Protein 3F0W (pdb70)

Radius of gyration: 14.53 Å; Cα contacts (8 Å, |Δi|>4): 315; chains: 1; bounding box: 40×40×40 Å

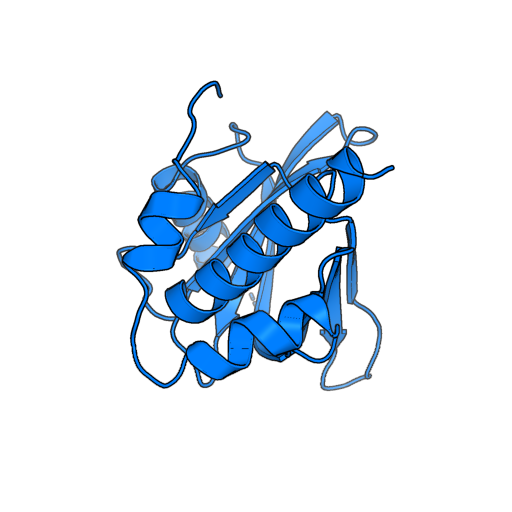GO terms:
  GO:0019221 cytokine-mediated signaling pathway (P, IDA)
  GO:0019538 protein metabolic process (P, IDA)
  GO:0005515 protein binding (F, IPI)
  GO:0007399 nervous system development (P, TAS)

Sequence (153 aa):
DLGTENLYFQSMASRPHQWQADEDAVRKGTCSFPVRYLGHVEVEESRGMHVCEDAVKKLKAMGSVKSVLWVSADGLRVVDDKTKDLLVDQTIEKVSFCAPDRNLDKAFSYICRDGTTRRWICHCFLALKDSGERLSHAVGCAFAACLERKQRR

Solvent-accessible surface area: 9087 Å² total; per-residue (Å²): 78,110,41,138,88,93,52,148,140,69,56,108,65,32,198,59,153,95,32,132,62,9,84,92,21,0,96,166,43,86,7,47,5,56,0,106,25,27,15,118,20,106,13,153,71,10,72,10,80,121,19,1,24,75,1,1,92,114,14,102,92,133,90,93,62,102,0,35,0,102,1,30,6,105,10,0,128,0,34,14,55,194,74,151,79,102,78,22,94,29,50,10,109,120,15,50,38,16,6,35,11,217,85,41,107,96,0,0,2,0,0,5,91,54,53,133,77,199,9,72,23,0,22,0,0,34,2,44,84,23,38,0,80,57,0,16,30,0,0,12,13,0,41,27,0,19,114,84,83,123,147,193,117

Secondary structure (DSSP, 8-state):
------HHHHHHH---TTTHHHHHHHHTT-EEEEEEEEEEEEES-S--HHHHHHHHHHHHTT--EEEEEEE-SSEEEEEETTT--EEEEEEGGGEEEEEE-SS-TTEEEEEEEETTTTEEEEEEEEESSS-HHHHHHHHHHHHHHHHHHHHH-

Foldseek 3Di:
DDDDDDLVVVLVVPDDVVLVVLLVCQAVQNDKFWWKWLFKDFFPDLDDQVSQVVRVVVSVVPDTFTWMWTHHLFFIWTAGPPPRHTDDTGGLVQWRYWDFHPVQFQKIKTWGADVVVGTIMMIMIGTDPDTRVSVRNSSSSSVVSNVVVVVVD

InterPro domains:
  IPR006020 PTB/PI domain [PF00640] (80-201)
  IPR006020 PTB/PI domain [PS01179] (78-203)
  IPR006020 PTB/PI domain [SM00462] (75-205)
  IPR010449 NUMB domain [PF06311] (288-371)
  IPR011993 PH-like domain superfamily [G3DSA:2.30.29.30] (43-204)
  IPR016698 Numb/numb-like [PIRSF017607] (3-609)
  IPR016698 Numb/numb-like [PTHR47368] (39-609)

Organism: Homo sapiens (NCBI:txid9606)

Structure (mmCIF, N/CA/C/O backbone):
data_3F0W
#
_entry.id   3F0W
#
_cell.length_a   55.150
_cell.length_b   55.150
_cell.length_c   99.350
_cell.angle_alpha   90.00
_cell.angle_beta   90.00
_cell.angle_gamma   120.00
#
_symmetry.space_group_name_H-M   'P 32 2 1'
#
loop_
_entity.id
_entity.type
_entity.pdbx_description
1 polymer 'Numb-like protein'
2 non-polymer 'SULFATE ION'
3 non-polymer 'CHLORIDE ION'
#
loop_
_atom_site.group_PDB
_atom_site.id
_atom_site.type_symbol
_atom_site.label_atom_id
_atom_site.label_alt_id
_atom_site.label_comp_id
_atom_site.label_asym_id
_atom_site.label_entity_id
_atom_site.label_seq_id
_atom_site.pdbx_PDB_ins_code
_atom_site.Cartn_x
_atom_site.Cartn_y
_atom_site.Cartn_z
_atom_site.occupancy
_atom_site.B_iso_or_equiv
_atom_site.auth_seq_id
_atom_site.auth_comp_id
_atom_site.auth_asym_id
_atom_site.auth_atom_id
_atom_site.pdbx_PDB_model_num
ATOM 1 N N . ASP A 1 12 ? -19.361 8.839 -35.295 1.00 9.36 48 ASP A N 1
ATOM 2 C CA . ASP A 1 12 ? -19.062 8.131 -36.574 1.00 9.31 48 ASP A CA 1
ATOM 3 C C . ASP A 1 12 ? -20.325 7.568 -37.216 1.00 9.20 48 ASP A C 1
ATOM 4 O O . ASP A 1 12 ? -21.403 7.584 -36.618 1.00 9.28 48 ASP A O 1
ATOM 6 N N . LEU A 1 13 ? -20.180 7.093 -38.449 1.00 9.05 49 LEU A N 1
ATOM 7 C CA . LEU A 1 13 ? -21.216 6.311 -39.112 1.00 8.83 49 LEU A CA 1
ATOM 8 C C . LEU A 1 13 ? -20.899 4.848 -38.837 1.00 8.58 49 LEU A C 1
ATOM 9 O O . LEU A 1 13 ? -19.753 4.421 -38.962 1.00 8.89 49 LEU A O 1
ATOM 11 N N . GLY A 1 14 ? -21.912 4.087 -38.451 1.00 8.26 50 GLY A N 1
ATOM 12 C CA . GLY A 1 14 ? -21.722 2.715 -37.981 1.00 7.86 50 GLY A CA 1
ATOM 13 C C . GLY A 1 14 ? -22.953 2.317 -37.194 1.00 7.60 50 GLY A C 1
ATOM 14 O O . GLY A 1 14 ? -23.386 3.050 -36.302 1.00 7.36 50 GLY A O 1
ATOM 15 N N . THR A 1 15 ? -23.525 1.168 -37.536 1.00 7.42 51 THR A N 1
ATOM 16 C CA . THR A 1 15 ? -24.842 0.789 -37.044 1.00 7.38 51 THR A CA 1
ATOM 17 C C . THR A 1 15 ? -24.916 -0.692 -36.718 1.00 7.55 51 THR A C 1
ATOM 18 O O . THR A 1 15 ? -24.722 -1.540 -37.586 1.00 7.68 51 THR A O 1
ATOM 22 N N . GLU A 1 16 ? -25.208 -0.985 -35.456 1.00 7.77 52 GLU A N 1
ATOM 23 C CA . GLU A 1 16 ? -25.472 -2.338 -35.005 1.00 8.02 52 GLU A CA 1
ATOM 24 C C . GLU A 1 16 ? -26.953 -2.616 -35.169 1.00 7.89 52 GLU A C 1
ATOM 25 O O . GLU A 1 16 ? -27.785 -1.770 -34.849 1.00 7.84 52 GLU A O 1
ATOM 31 N N . ASN A 1 17 ? -27.276 -3.803 -35.671 1.00 7.96 53 ASN A N 1
ATOM 32 C CA . ASN A 1 17 ? -28.657 -4.266 -35.720 1.00 8.13 53 ASN A CA 1
ATOM 33 C C . ASN A 1 17 ? -29.131 -4.618 -34.303 1.00 8.33 53 ASN A C 1
ATOM 34 O O . ASN A 1 17 ? -28.742 -5.652 -33.761 1.00 8.01 53 ASN A O 1
ATOM 39 N N . LEU A 1 18 ? -29.967 -3.753 -33.718 1.00 8.57 54 LEU A N 1
ATOM 40 C CA . LEU A 1 18 ? -30.449 -3.942 -32.339 1.00 8.90 54 LEU A CA 1
ATOM 41 C C . LEU A 1 18 ? -31.261 -5.221 -32.165 1.00 8.95 54 LEU A C 1
ATOM 42 O O . LEU A 1 18 ? -31.198 -5.860 -31.116 1.00 8.95 54 LEU A O 1
ATOM 47 N N . TYR A 1 19 ? -32.045 -5.576 -33.176 1.00 9.05 55 TYR A N 1
ATOM 48 C CA . TYR A 1 19 ? -32.809 -6.817 -33.124 1.00 9.21 55 TYR A CA 1
ATOM 49 C C . TYR A 1 19 ? -31.883 -8.035 -33.011 1.00 9.13 55 TYR A C 1
ATOM 50 O O . TYR A 1 19 ? -32.123 -8.923 -32.189 1.00 9.34 55 TYR A O 1
ATOM 59 N N . PHE A 1 20 ? -30.830 -8.071 -33.822 1.00 8.94 56 PHE A N 1
ATOM 60 C CA . PHE A 1 20 ? -29.900 -9.204 -33.814 1.00 8.84 56 PHE A CA 1
ATOM 61 C C . PHE A 1 20 ? -29.275 -9.422 -32.433 1.00 8.82 56 PHE A C 1
ATOM 62 O O . PHE A 1 20 ? -29.231 -10.553 -31.938 1.00 8.75 56 PHE A O 1
ATOM 70 N N . GLN A 1 21 ? -28.777 -8.351 -31.823 1.00 8.86 57 GLN A N 1
ATOM 71 C CA . GLN A 1 21 ? -28.100 -8.475 -30.526 1.00 9.04 57 GLN A CA 1
ATOM 72 C C . GLN A 1 21 ? -29.070 -8.707 -29.364 1.00 9.03 57 GLN A C 1
ATOM 73 O O . GLN A 1 21 ? -28.675 -9.224 -28.318 1.00 9.21 57 GLN A O 1
ATOM 79 N N . SER A 1 22 ? -30.331 -8.340 -29.548 1.00 8.99 58 SER A N 1
ATOM 80 C CA . SER A 1 22 ? -31.352 -8.680 -28.579 1.00 9.12 58 SER A CA 1
ATOM 81 C C . SER A 1 22 ? -31.540 -10.193 -28.509 1.00 9.16 58 SER A C 1
ATOM 82 O O . SER A 1 22 ? -31.645 -10.765 -27.411 1.00 9.30 58 SER A O 1
ATOM 85 N N . MET A 1 23 ? -31.562 -10.839 -29.673 1.00 9.00 59 MET A N 1
ATOM 86 C CA . MET A 1 23 ? -31.728 -12.292 -29.742 1.00 8.90 59 MET A CA 1
ATOM 87 C C . MET A 1 23 ? -30.498 -13.063 -29.251 1.00 8.65 59 MET A C 1
ATOM 88 O O . MET A 1 23 ? -30.622 -14.207 -28.829 1.00 8.74 59 MET A O 1
ATOM 93 N N . ALA A 1 24 ? -29.322 -12.441 -29.301 1.00 8.48 60 ALA A N 1
ATOM 94 C CA . ALA A 1 24 ? -28.085 -13.086 -28.845 1.00 8.38 60 ALA A CA 1
ATOM 95 C C . ALA A 1 24 ? -27.951 -13.104 -27.310 1.00 8.38 60 ALA A C 1
ATOM 96 O O . ALA A 1 24 ? -27.526 -14.107 -26.726 1.00 8.21 60 ALA A O 1
ATOM 98 N N . SER A 1 25 ? -28.336 -11.993 -26.675 1.00 8.33 61 SER A N 1
ATOM 99 C CA . SER A 1 25 ? -28.159 -11.774 -25.236 1.00 8.16 61 SER A CA 1
ATOM 100 C C . SER A 1 25 ? -29.241 -12.468 -24.412 1.00 8.02 61 SER A C 1
ATOM 101 O O . SER A 1 25 ? -30.102 -11.813 -23.834 1.00 7.90 61 SER A O 1
ATOM 104 N N . ARG A 1 26 ? -29.187 -13.790 -24.325 1.00 8.20 62 ARG A N 1
ATOM 105 C CA . ARG A 1 26 ? -30.293 -14.544 -23.728 1.00 8.31 62 ARG A CA 1
ATOM 106 C C . ARG A 1 26 ? -29.960 -15.382 -22.486 1.00 8.22 62 ARG A C 1
ATOM 107 O O . ARG A 1 26 ? -30.496 -16.476 -22.327 1.00 8.32 62 ARG A O 1
ATOM 115 N N . PRO A 1 27 ? -29.096 -14.872 -21.588 1.00 8.18 63 PRO A N 1
ATOM 116 C CA . PRO A 1 27 ? -29.051 -15.528 -20.279 1.00 8.25 63 PRO A CA 1
ATOM 117 C C . PRO A 1 27 ? -30.375 -15.352 -19.531 1.00 8.39 63 PRO A C 1
ATOM 118 O O . PRO A 1 27 ? -30.896 -14.239 -19.481 1.00 8.19 63 PRO A O 1
ATOM 122 N N . HIS A 1 28 ? -30.910 -16.426 -18.946 1.00 8.77 64 HIS A N 1
ATOM 123 C CA . HIS A 1 28 ? -32.210 -16.345 -18.258 1.00 9.10 64 HIS A CA 1
ATOM 124 C C . HIS A 1 28 ? -32.145 -15.630 -16.896 1.00 9.25 64 HIS A C 1
ATOM 125 O O . HIS A 1 28 ? -32.729 -16.082 -15.910 1.00 9.51 64 HIS A O 1
ATOM 132 N N . GLN A 1 29 ? -31.406 -14.521 -16.867 1.00 9.27 65 GLN A N 1
ATOM 133 C CA . GLN A 1 29 ? -31.441 -13.536 -15.791 1.00 9.36 65 GLN A CA 1
ATOM 134 C C . GLN A 1 29 ? -31.878 -12.173 -16.342 1.00 9.35 65 GLN A C 1
ATOM 135 O O . GLN A 1 29 ? -32.467 -11.366 -15.621 1.00 9.57 65 GLN A O 1
ATOM 141 N N . TRP A 1 30 ? -31.576 -11.930 -17.617 1.00 9.21 66 TRP A N 1
ATOM 142 C CA . TRP A 1 30 ? -31.813 -10.650 -18.273 1.00 9.19 66 TRP A CA 1
ATOM 143 C C . TRP A 1 30 ? -33.221 -10.567 -18.869 1.00 9.24 66 TRP A C 1
ATOM 144 O O . TRP A 1 30 ? -33.610 -9.536 -19.423 1.00 9.38 66 TRP A O 1
ATOM 155 N N . GLN A 1 31 ? -33.968 -11.663 -18.791 1.00 9.26 67 GLN A N 1
ATOM 156 C CA . GLN A 1 31 ? -35.366 -11.685 -19.229 1.00 9.24 67 GLN A CA 1
ATOM 157 C C . GLN A 1 31 ? -36.200 -10.634 -18.491 1.00 9.24 67 GLN A C 1
ATOM 158 O O . GLN A 1 31 ? -37.058 -9.982 -19.092 1.00 9.24 67 GLN A O 1
ATOM 164 N N . ALA A 1 32 ? -35.928 -10.469 -17.195 1.00 9.15 68 ALA A N 1
ATOM 165 C CA . ALA A 1 32 ? -36.629 -9.496 -16.357 1.00 9.04 68 ALA A CA 1
ATOM 166 C C . ALA A 1 32 ? -36.228 -8.047 -16.668 1.00 8.98 68 ALA A C 1
ATOM 167 O O . ALA A 1 32 ? -37.025 -7.128 -16.484 1.00 9.05 68 ALA A O 1
ATOM 169 N N . ASP A 1 33 ? -34.999 -7.846 -17.133 1.00 8.85 69 ASP A N 1
ATOM 170 C CA . ASP A 1 33 ? -34.478 -6.500 -17.363 1.00 8.86 69 ASP A CA 1
ATOM 171 C C . ASP A 1 33 ? -35.252 -5.736 -18.448 1.00 8.97 69 ASP A C 1
ATOM 172 O O . ASP A 1 33 ? -35.523 -4.544 -18.300 1.00 8.86 69 ASP A O 1
ATOM 177 N N . GLU A 1 34 ? -35.613 -6.423 -19.527 1.00 9.19 70 GLU A N 1
ATOM 178 C CA . GLU A 1 34 ? -36.278 -5.780 -20.666 1.00 9.35 70 GLU A CA 1
ATOM 179 C C . GLU A 1 34 ? -37.641 -5.187 -20.297 1.00 9.07 70 GLU A C 1
ATOM 180 O O . GLU A 1 34 ? -37.989 -4.089 -20.731 1.00 9.00 70 GLU A O 1
ATOM 186 N N . ASP A 1 35 ? -38.412 -5.923 -19.508 1.00 8.82 71 ASP A N 1
ATOM 187 C CA . ASP A 1 35 ? -39.730 -5.457 -19.101 1.00 8.78 71 ASP A CA 1
ATOM 188 C C . ASP A 1 35 ? -39.611 -4.341 -18.062 1.00 8.60 71 ASP A C 1
ATOM 189 O O . ASP A 1 35 ? -40.480 -3.472 -17.974 1.00 8.45 71 ASP A O 1
ATOM 194 N N . ALA A 1 36 ? -38.521 -4.360 -17.297 1.00 8.35 72 ALA A N 1
ATOM 195 C CA . ALA A 1 36 ? -38.264 -3.337 -16.293 1.00 8.08 72 ALA A CA 1
ATOM 196 C C . ALA A 1 36 ? -37.881 -2.005 -16.944 1.00 8.00 72 ALA A C 1
ATOM 197 O O . ALA A 1 36 ? -38.367 -0.953 -16.533 1.00 7.98 72 ALA A O 1
ATOM 199 N N . VAL A 1 37 ? -37.020 -2.048 -17.961 1.00 7.93 73 VAL A N 1
ATOM 200 C CA . VAL A 1 37 ? -36.615 -0.825 -18.675 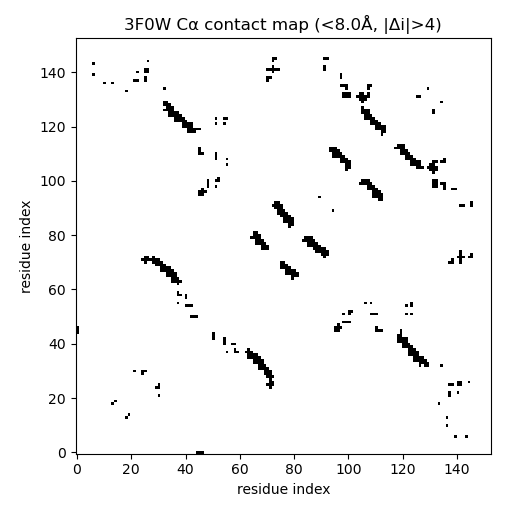1.00 7.88 73 VAL A CA 1
ATOM 201 C C . VAL A 1 37 ? -37.830 -0.122 -19.309 1.00 7.95 73 VAL A C 1
ATOM 202 O O . VAL A 1 37 ? -37.976 1.105 -19.217 1.00 7.90 73 VAL A O 1
ATOM 206 N N . ARG A 1 38 ? -38.700 -0.911 -19.937 1.00 7.95 74 ARG A N 1
ATOM 207 C CA . ARG A 1 38 ? -39.944 -0.399 -20.518 1.00 7.96 74 ARG A CA 1
ATOM 208 C C . ARG A 1 38 ? -40.901 0.137 -19.457 1.00 7.72 74 ARG A C 1
ATOM 209 O O . ARG A 1 38 ? -41.611 1.108 -19.703 1.00 7.67 74 ARG A O 1
ATOM 217 N N . LYS A 1 39 ? -40.915 -0.503 -18.289 1.00 7.56 75 LYS A N 1
ATOM 218 C CA . LYS A 1 39 ? -41.781 -0.097 -17.173 1.00 7.43 75 LYS A CA 1
ATOM 219 C C . LYS A 1 39 ? -41.085 0.866 -16.203 1.00 7.28 75 LYS A C 1
ATOM 220 O O . LYS A 1 39 ? -41.620 1.159 -15.137 1.00 7.32 75 LYS A O 1
ATOM 226 N N . GLY A 1 40 ? -39.890 1.336 -16.561 1.00 7.18 76 GLY A N 1
ATOM 227 C CA . GLY A 1 40 ? -39.163 2.339 -15.773 1.00 7.09 76 GLY A CA 1
ATOM 228 C C . GLY A 1 40 ? -38.806 1.942 -14.349 1.00 7.03 76 GLY A C 1
ATOM 229 O O . GLY A 1 40 ? -38.689 2.800 -13.472 1.00 7.24 76 GLY A O 1
ATOM 230 N N . THR A 1 41 ? -38.629 0.646 -14.112 1.00 6.76 77 THR A N 1
ATOM 231 C CA . THR A 1 41 ? -38.329 0.140 -12.779 1.00 6.47 77 THR A CA 1
ATOM 232 C C . THR A 1 41 ? -36.914 -0.426 -12.669 1.00 6.30 77 THR A C 1
ATOM 233 O O . THR A 1 41 ? -36.484 -0.810 -11.583 1.00 6.43 77 THR A O 1
ATOM 237 N N . CYS A 1 42 ? -36.186 -0.457 -13.782 1.00 6.03 78 CYS A N 1
ATOM 238 C CA . CYS A 1 42 ? -34.899 -1.151 -13.848 1.00 5.89 78 CYS A CA 1
ATOM 239 C C . CYS A 1 42 ? -33.746 -0.350 -13.249 1.00 5.57 78 CYS A C 1
ATOM 240 O O . CYS A 1 42 ? -33.470 0.769 -13.684 1.00 5.50 78 CYS A O 1
ATOM 243 N N . SER A 1 43 ? -33.058 -0.945 -12.274 1.00 5.33 79 SER A N 1
ATOM 244 C CA . SER A 1 43 ? -31.940 -0.290 -11.590 1.00 5.11 79 SER A CA 1
ATOM 245 C C . SER A 1 43 ? -30.739 -1.219 -11.437 1.00 5.11 79 SER A C 1
ATOM 246 O O . SER A 1 43 ? -30.881 -2.440 -11.411 1.00 4.86 79 SER A O 1
ATOM 249 N N . PHE A 1 44 ? -29.556 -0.620 -11.336 1.00 5.30 80 PHE A N 1
AT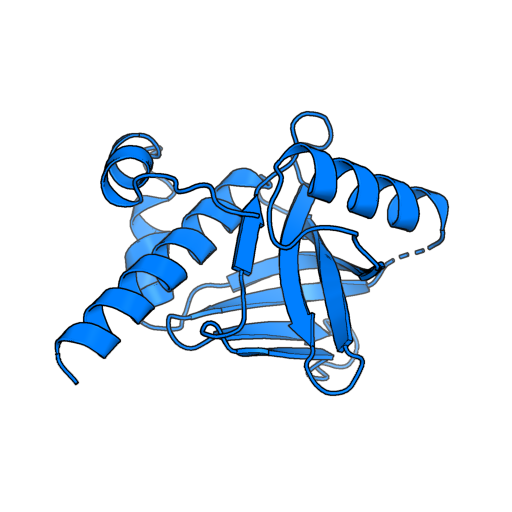OM 250 C CA . PHE A 1 44 ? -28.323 -1.357 -11.110 1.00 5.52 80 PHE A CA 1
ATOM 251 C C . PHE A 1 44 ? -27.430 -0.621 -10.111 1.00 5.97 80 PHE A C 1
ATOM 252 O O . PHE A 1 44 ? -27.218 0.586 -10.252 1.00 6.13 80 PHE A O 1
ATOM 260 N N . PRO A 1 45 ? -26.910 -1.338 -9.094 1.00 6.45 81 PRO A N 1
ATOM 261 C CA . PRO A 1 45 ? -25.915 -0.751 -8.193 1.00 6.91 81 PRO A CA 1
ATOM 262 C C . PRO A 1 45 ? -24.593 -0.509 -8.904 1.00 7.60 81 PRO A C 1
ATOM 263 O O . PRO A 1 45 ? -24.043 -1.434 -9.497 1.00 7.69 81 PRO A O 1
ATOM 267 N N . VAL A 1 46 ? -24.083 0.716 -8.840 1.00 8.57 82 VAL A N 1
ATOM 268 C CA . VAL A 1 46 ? -22.890 1.082 -9.603 1.00 9.59 82 VAL A CA 1
ATOM 269 C C . VAL A 1 46 ? -21.921 1.965 -8.827 1.00 10.62 82 VAL A C 1
ATOM 270 O O . VAL A 1 46 ? -22.221 2.446 -7.731 1.00 10.59 82 VAL A O 1
ATOM 274 N N . ARG A 1 47 ? -20.748 2.153 -9.421 1.00 11.90 83 ARG A N 1
ATOM 275 C CA . ARG A 1 47 ? -19.826 3.206 -9.031 1.00 13.07 83 ARG A CA 1
ATOM 276 C C . ARG A 1 47 ? -19.590 4.126 -10.237 1.00 13.93 83 ARG A C 1
ATOM 277 O O . ARG A 1 47 ? -19.057 3.702 -11.266 1.00 14.05 83 ARG A O 1
ATOM 285 N N . TYR A 1 48 ? -20.019 5.379 -10.111 1.00 15.00 84 TYR A N 1
ATOM 286 C CA . TYR A 1 48 ? -19.910 6.343 -11.197 1.00 16.02 84 TYR A CA 1
ATOM 287 C C . TYR A 1 48 ? -18.503 6.930 -11.232 1.00 16.76 84 TYR A C 1
ATOM 288 O O . TYR A 1 48 ? -18.092 7.628 -10.311 1.00 16.93 84 TYR A O 1
ATOM 297 N N . LEU A 1 49 ? -17.772 6.634 -12.301 1.00 17.84 85 LEU A N 1
ATOM 298 C CA . LEU A 1 49 ? -16.381 7.076 -12.456 1.00 18.66 85 LEU A CA 1
ATOM 299 C C . LEU A 1 49 ? -16.262 8.546 -12.873 1.00 19.17 85 LEU A C 1
ATOM 300 O O . LEU A 1 49 ? -15.325 9.227 -12.467 1.00 19.40 85 LEU A O 1
ATOM 305 N N . GLY A 1 50 ? -17.195 9.020 -13.695 1.00 19.87 86 GLY A N 1
ATOM 306 C CA . GLY A 1 50 ? -17.185 10.402 -14.182 1.00 20.34 86 GLY A CA 1
ATOM 307 C C . GLY A 1 50 ? -17.317 10.505 -15.696 1.00 20.83 86 GLY A C 1
ATOM 308 O O . GLY A 1 50 ? -17.400 9.494 -16.399 1.00 20.71 86 GLY A O 1
ATOM 309 N N . HIS A 1 51 ? -17.335 11.744 -16.186 1.00 21.42 87 HIS A N 1
ATOM 310 C CA . HIS A 1 51 ? -17.424 12.031 -17.619 1.00 21.78 87 HIS A CA 1
ATOM 311 C C . HIS A 1 51 ? -16.056 12.370 -18.201 1.00 22.15 87 HIS A C 1
ATOM 312 O O . HIS A 1 51 ? -15.162 12.820 -17.489 1.00 22.16 87 HIS A O 1
ATOM 319 N N . VAL A 1 52 ? -15.897 12.143 -19.500 1.00 22.71 88 VAL A N 1
ATOM 320 C CA . VAL A 1 52 ? -14.631 12.417 -20.176 1.00 22.98 88 VAL A CA 1
ATOM 321 C C . VAL A 1 52 ? -14.864 12.828 -21.621 1.00 23.21 88 VAL A C 1
ATOM 322 O O . VAL A 1 52 ? -15.763 12.318 -22.280 1.00 23.07 88 VAL A O 1
ATOM 326 N N . GLU A 1 53 ? -14.040 13.758 -22.094 1.00 23.61 89 GLU A N 1
ATOM 327 C CA . GLU A 1 53 ? -13.991 14.131 -23.503 1.00 23.86 89 GLU A CA 1
ATOM 328 C C . GLU A 1 53 ? -13.581 12.915 -24.324 1.00 23.83 89 GLU A C 1
ATOM 329 O O . GLU A 1 53 ? -12.635 12.210 -23.969 1.00 23.85 89 GLU A O 1
ATOM 335 N N . VAL A 1 54 ? -14.302 12.668 -25.411 1.00 23.89 90 VAL A N 1
ATOM 336 C CA . VAL A 1 54 ? -13.954 11.603 -26.352 1.00 23.87 90 VAL A CA 1
ATOM 337 C C . VAL A 1 54 ? -14.111 12.121 -27.780 1.00 24.09 90 VAL A C 1
ATOM 338 O O . VAL A 1 54 ? -14.998 12.929 -28.057 1.00 24.03 90 VAL A O 1
ATOM 342 N N . GLU A 1 55 ? -13.244 11.662 -28.681 1.00 24.33 91 GLU A N 1
ATOM 343 C CA . GLU A 1 55 ? -13.225 12.171 -30.061 1.00 24.55 91 GLU A CA 1
ATOM 344 C C . GLU A 1 55 ? -14.295 11.562 -30.977 1.00 24.59 91 GLU A C 1
ATOM 345 O O . GLU A 1 55 ? -14.340 11.894 -32.160 1.00 24.72 91 GLU A O 1
ATOM 351 N N . GLU A 1 56 ? -15.151 10.684 -30.449 1.00 24.68 92 GLU A N 1
ATOM 352 C CA . GLU A 1 56 ? -16.173 10.022 -31.267 1.00 24.76 92 GLU A CA 1
ATOM 353 C C . GLU A 1 56 ? -17.506 9.793 -30.538 1.00 24.71 92 GLU A C 1
ATOM 354 O O . GLU A 1 56 ? -17.562 9.660 -29.317 1.00 24.42 92 GLU A O 1
ATOM 360 N N . SER A 1 57 ? -18.574 9.732 -31.328 1.00 24.81 93 SER A N 1
ATOM 361 C CA . SER A 1 57 ? -19.918 9.438 -30.835 1.00 24.77 93 SER A CA 1
ATOM 362 C C . SER A 1 57 ? -20.111 7.959 -30.521 1.00 24.80 93 SER A C 1
ATOM 363 O O . SER A 1 57 ? -21.027 7.598 -29.792 1.00 24.71 93 SER A O 1
ATOM 366 N N . ARG A 1 58 ? -19.264 7.110 -31.095 1.00 25.01 94 ARG A N 1
ATOM 367 C CA . ARG A 1 58 ? -19.350 5.661 -30.907 1.00 25.16 94 ARG A CA 1
ATOM 368 C C . ARG A 1 58 ? -17.957 5.03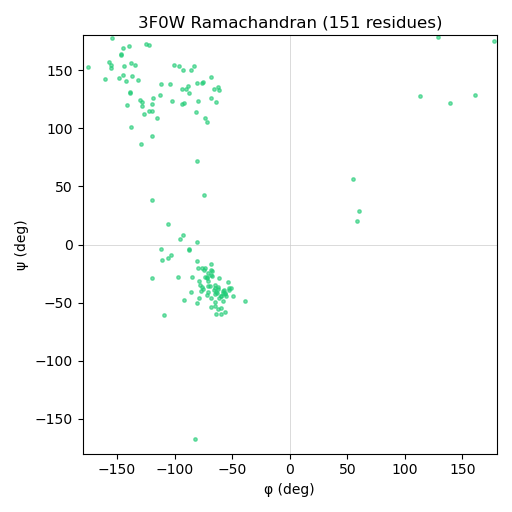4 -30.882 1.00 25.69 94 ARG A C 1
ATOM 369 O O . ARG A 1 58 ? -16.964 5.691 -31.204 1.00 25.79 94 ARG A O 1
ATOM 377 N N . GLY A 1 59 ? -17.887 3.763 -30.498 1.00 26.30 95 GLY A N 1
ATOM 378 C CA . GLY A 1 59 ? -16.619 3.037 -30.458 1.00 26.81 95 GLY A CA 1
ATOM 379 C C . GLY A 1 59 ? -16.491 2.157 -29.231 1.00 27.24 95 GLY A C 1
ATOM 380 O O . GLY A 1 59 ? -16.570 2.642 -28.107 1.00 27.24 95 GLY A O 1
ATOM 381 N N . MET A 1 60 ? -16.298 0.860 -29.453 1.00 27.88 96 MET A N 1
ATOM 382 C CA . MET A 1 60 ? -16.126 -0.105 -28.368 1.00 28.37 96 MET A CA 1
ATOM 383 C C . MET A 1 60 ? -14.788 0.121 -27.663 1.00 28.73 96 MET A C 1
ATOM 384 O O . MET A 1 60 ? -14.689 -0.046 -26.444 1.00 28.88 96 MET A O 1
ATOM 389 N N . HIS A 1 61 ? -13.767 0.505 -28.430 1.00 29.10 97 HIS A N 1
ATOM 390 C CA . HIS A 1 61 ? -12.456 0.847 -27.863 1.00 29.35 97 HIS A CA 1
ATOM 391 C C . HIS A 1 61 ? -12.372 2.302 -27.385 1.00 29.16 97 HIS A C 1
ATOM 392 O O . HIS A 1 61 ? -11.606 2.608 -26.478 1.00 29.30 97 HIS A O 1
ATOM 399 N N . VAL A 1 62 ? -13.146 3.191 -28.005 1.00 29.08 98 VAL A N 1
ATOM 400 C CA . VAL A 1 62 ? -13.230 4.594 -27.582 1.00 28.91 98 VAL A CA 1
ATOM 401 C C . VAL A 1 62 ? -13.680 4.691 -26.133 1.00 28.83 98 VAL A C 1
ATOM 402 O O . VAL A 1 62 ? -13.176 5.520 -25.371 1.00 28.88 98 VAL A O 1
ATOM 406 N N . CYS A 1 63 ? -14.634 3.842 -25.761 1.00 28.74 99 CYS A N 1
ATOM 407 C CA . CYS A 1 63 ? -15.097 3.759 -24.377 1.00 28.75 99 CYS A CA 1
ATOM 408 C C . CYS A 1 63 ? -13.978 3.289 -23.464 1.00 28.78 99 CYS A C 1
ATOM 409 O O . CYS A 1 63 ? -13.580 3.998 -22.539 1.00 28.63 99 CYS A O 1
ATOM 412 N N . GLU A 1 64 ? -13.473 2.092 -23.755 1.00 28.89 100 GLU A N 1
ATOM 413 C CA . GLU A 1 64 ? -12.363 1.491 -23.018 1.00 29.00 100 GLU A CA 1
ATOM 414 C C . GLU A 1 64 ? -11.309 2.531 -22.649 1.00 29.20 100 GLU A C 1
ATOM 415 O O . GLU A 1 64 ? -10.883 2.611 -21.493 1.00 29.04 100 GLU A O 1
ATOM 421 N N . ASP A 1 65 ? -10.912 3.336 -23.633 1.00 29.40 101 ASP A N 1
ATOM 422 C CA . ASP A 1 65 ? -9.968 4.424 -23.400 1.00 29.63 101 ASP A CA 1
ATOM 423 C C . ASP A 1 65 ? -10.482 5.352 -22.315 1.00 29.73 101 ASP A C 1
ATOM 424 O O . ASP A 1 65 ? -9.824 5.528 -21.290 1.00 29.90 101 ASP A O 1
ATOM 429 N N . ALA A 1 66 ? -11.668 5.915 -22.532 1.00 29.79 102 ALA A N 1
ATOM 430 C CA . ALA A 1 66 ? -12.275 6.848 -21.577 1.00 29.89 102 ALA A CA 1
ATOM 431 C C . ALA A 1 66 ? -12.363 6.279 -20.149 1.00 29.98 102 ALA A C 1
ATOM 432 O O . ALA A 1 66 ? -12.275 7.029 -19.174 1.00 29.90 102 ALA A O 1
ATOM 434 N N . VAL A 1 67 ? -12.540 4.962 -20.034 1.00 30.04 103 VAL A N 1
ATOM 435 C CA . VAL A 1 67 ? -12.581 4.301 -18.730 1.00 30.02 103 VAL A CA 1
ATOM 436 C C . VAL A 1 67 ? -11.200 4.364 -18.083 1.00 30.00 103 VAL A C 1
ATOM 437 O O . VAL A 1 67 ? -11.074 4.707 -16.910 1.00 29.95 103 VAL A O 1
ATOM 441 N N . LYS A 1 68 ? -10.171 4.049 -18.867 1.00 30.03 104 LYS A N 1
ATOM 442 C CA . LYS A 1 68 ? -8.793 4.024 -18.374 1.00 30.12 104 LYS A CA 1
ATOM 443 C C . LYS A 1 68 ? -8.266 5.419 -18.021 1.00 30.01 104 LYS A C 1
ATOM 444 O O . LYS A 1 68 ? -7.374 5.543 -17.180 1.00 29.99 104 LYS A O 1
ATOM 450 N N . LYS A 1 69 ? -8.817 6.457 -18.655 1.00 29.92 105 LYS A N 1
ATOM 451 C CA . LYS A 1 69 ? -8.489 7.844 -18.299 1.00 29.81 105 LYS A CA 1
ATOM 452 C C . LYS A 1 69 ? -8.931 8.073 -16.857 1.00 29.73 105 LYS A C 1
ATOM 453 O O . LYS A 1 69 ? -8.133 8.468 -15.999 1.00 29.83 105 LYS A O 1
ATOM 459 N N . LEU A 1 70 ? -10.210 7.800 -16.604 1.00 29.55 106 LEU A N 1
ATOM 460 C CA . LEU A 1 70 ? -10.815 8.010 -15.291 1.00 29.53 106 LEU A CA 1
ATOM 461 C C . LEU A 1 70 ? -10.233 7.097 -14.220 1.00 29.50 106 LEU A C 1
ATOM 462 O O . LEU A 1 70 ? -10.023 7.524 -13.083 1.00 29.30 106 LEU A O 1
ATOM 467 N N . LYS A 1 71 ? -9.971 5.846 -14.591 1.00 29.53 107 LYS A N 1
ATOM 468 C CA . LYS A 1 71 ? -9.417 4.864 -13.659 1.00 29.57 107 LYS A CA 1
ATOM 469 C C . LYS A 1 71 ? -7.982 5.243 -13.275 1.00 29.58 107 LYS A C 1
ATOM 470 O O . LYS A 1 71 ? -7.487 4.829 -12.225 1.00 29.57 107 LYS A O 1
ATOM 476 N N . ALA A 1 72 ? -7.329 6.036 -14.125 1.00 29.56 108 ALA A N 1
ATOM 477 C CA . ALA A 1 72 ? -5.999 6.569 -13.841 1.00 29.53 108 ALA A CA 1
ATOM 478 C C . ALA A 1 72 ? -6.045 7.980 -13.239 1.00 29.53 108 ALA A C 1
ATOM 479 O O . ALA A 1 72 ? -4.999 8.588 -13.015 1.00 29.36 108 ALA A O 1
ATOM 481 N N . MET A 1 73 ? -7.248 8.486 -12.965 1.00 29.61 109 MET A N 1
ATOM 482 C CA . MET A 1 73 ? -7.444 9.877 -12.543 1.00 29.71 109 MET A CA 1
ATOM 483 C C . MET A 1 73 ? -7.841 9.983 -11.065 1.00 29.53 109 MET A C 1
ATOM 484 O O . MET A 1 73 ? -7.134 10.605 -10.273 1.00 29.44 109 MET A O 1
ATOM 489 N N . GLY A 1 74 ? -8.973 9.377 -10.708 1.00 29.40 110 GLY A N 1
ATOM 490 C CA . GLY A 1 74 ? -9.518 9.449 -9.351 1.00 29.29 110 GLY A CA 1
ATOM 491 C C . GLY A 1 74 ? -10.829 10.215 -9.315 1.00 29.22 110 GLY A C 1
ATOM 492 O O . GLY A 1 74 ? -11.561 10.174 -8.324 1.00 29.03 110 GLY A O 1
ATOM 493 N N . SER A 1 77 ? -14.367 8.221 -7.332 1.00 23.26 113 SER A N 1
ATOM 494 C CA . SER A 1 77 ? -15.456 7.293 -7.629 1.00 23.19 113 SER A CA 1
ATOM 495 C C . SER A 1 77 ? -16.572 7.426 -6.600 1.00 23.02 113 SER A C 1
ATOM 496 O O . SER A 1 77 ? -16.300 7.617 -5.415 1.00 23.29 113 SER A O 1
ATOM 499 N N . VAL A 1 78 ? -17.819 7.305 -7.053 1.00 22.72 114 VAL A N 1
ATOM 500 C CA . VAL A 1 78 ? -18.987 7.548 -6.203 1.00 22.50 114 VAL A CA 1
ATOM 501 C C . VAL A 1 78 ? -19.988 6.385 -6.230 1.00 22.41 114 VAL A C 1
ATOM 502 O O . VAL A 1 78 ? -20.485 6.011 -7.293 1.00 22.16 114 VAL A O 1
ATOM 506 N N . LYS A 1 79 ? -20.282 5.831 -5.051 1.00 22.30 115 LYS A N 1
ATOM 507 C CA . LYS A 1 79 ? -21.325 4.808 -4.901 1.00 22.24 115 LYS A CA 1
ATOM 508 C C . LYS A 1 79 ? -22.697 5.379 -5.243 1.00 22.11 115 LYS A C 1
ATOM 509 O O . LYS A 1 79 ? -23.134 6.358 -4.635 1.00 21.96 115 LYS A O 1
ATOM 515 N N . SER A 1 80 ? -23.380 4.762 -6.205 1.00 21.95 116 SER A N 1
ATOM 516 C CA . SER A 1 80 ? -24.692 5.246 -6.638 1.00 21.87 116 SER A CA 1
ATOM 517 C C . SER A 1 80 ? -25.537 4.129 -7.243 1.00 21.52 116 SER A C 1
ATOM 518 O O . SER A 1 80 ? -25.087 2.991 -7.342 1.00 21.45 116 SER A O 1
ATOM 521 N N . VAL A 1 81 ? -26.771 4.458 -7.620 1.00 21.32 117 VAL A N 1
ATOM 522 C CA . VAL A 1 81 ? -27.627 3.537 -8.374 1.00 21.22 117 VAL A CA 1
ATOM 523 C C . VAL A 1 81 ? -27.992 4.121 -9.745 1.00 21.12 117 VAL A C 1
ATOM 524 O O . VAL A 1 81 ? -28.493 5.235 -9.830 1.00 20.80 117 VAL A O 1
ATOM 528 N N . LEU A 1 82 ? -27.714 3.351 -10.802 1.00 21.11 118 LEU A N 1
ATOM 529 C CA . LEU A 1 82 ? -28.020 3.739 -12.182 1.00 21.14 118 LEU A CA 1
ATOM 530 C C . LEU A 1 82 ? -29.392 3.208 -12.573 1.00 21.21 118 LEU A C 1
ATOM 531 O O . LEU A 1 82 ? -29.625 2.003 -12.533 1.00 21.21 118 LEU A O 1
ATOM 536 N N . TRP A 1 83 ? -30.291 4.106 -12.960 1.00 21.53 119 TRP A N 1
ATOM 537 C CA . TRP A 1 83 ? -31.650 3.730 -13.360 1.00 21.99 119 TRP A CA 1
ATOM 538 C C . TRP A 1 83 ? -31.797 3.793 -14.879 1.00 21.98 119 TRP A C 1
ATOM 539 O O . TRP A 1 83 ? -31.304 4.720 -15.513 1.00 22.19 119 TRP A O 1
ATOM 550 N N . VAL A 1 84 ? -32.477 2.810 -15.458 1.00 22.04 120 VAL A N 1
ATOM 551 C CA . VAL A 1 84 ? -32.606 2.729 -16.913 1.00 22.21 120 VAL A CA 1
ATOM 552 C C . VAL A 1 84 ? -34.064 2.631 -17.345 1.00 22.52 120 VAL A C 1
ATOM 553 O O . VAL A 1 84 ? -34.720 1.622 -17.081 1.00 22.75 120 VAL A O 1
ATOM 557 N N . SER A 1 85 ? -34.554 3.682 -18.005 1.00 22.61 121 SER A N 1
ATOM 558 C CA . SER A 1 85 ? -35.897 3.698 -18.564 1.00 22.69 121 SER A CA 1
ATOM 559 C C . SER A 1 85 ? -35.832 4.015 -20.050 1.00 22.87 121 SER A C 1
ATOM 560 O O . SER A 1 85 ? -34.771 4.377 -20.569 1.00 23.00 121 SER A O 1
ATOM 563 N N . ALA A 1 86 ? -36.985 3.913 -20.716 1.00 22.82 122 ALA A N 1
ATOM 564 C CA . ALA A 1 86 ? -37.102 4.220 -22.141 1.00 22.60 122 ALA A CA 1
ATOM 565 C C . ALA A 1 86 ? -36.931 5.712 -22.444 1.00 22.62 122 ALA A C 1
ATOM 566 O O . ALA A 1 86 ? -36.692 6.084 -23.592 1.00 22.75 122 ALA A O 1
ATOM 568 N N . ASP A 1 87 ? -37.051 6.563 -21.425 1.00 22.60 123 ASP A N 1
ATOM 569 C CA . ASP A 1 87 ? -36.923 8.016 -21.609 1.00 22.52 123 ASP A CA 1
ATOM 570 C C . ASP A 1 87 ? -35.528 8.565 -21.287 1.00 22.43 123 ASP A C 1
ATOM 571 O O . ASP A 1 87 ? -35.121 9.595 -21.837 1.00 22.29 123 ASP A O 1
ATOM 576 N N . GLY A 1 88 ? -34.803 7.891 -20.395 1.00 22.31 124 GLY A N 1
ATOM 577 C CA . GLY A 1 88 ? -33.487 8.359 -19.989 1.00 22.28 124 GLY A CA 1
ATOM 578 C C . GLY A 1 88 ? -32.802 7.523 -18.920 1.00 22.44 124 GLY A C 1
ATOM 579 O O . GLY A 1 88 ? -33.370 6.567 -18.372 1.00 22.45 124 GLY A O 1
ATOM 580 N N . LEU A 1 89 ? -31.561 7.906 -18.634 1.00 22.46 125 LEU A N 1
ATOM 581 C CA . LEU A 1 89 ? -30.739 7.256 -17.628 1.00 22.38 125 LEU A CA 1
ATOM 582 C C . LEU A 1 89 ? -30.530 8.232 -16.469 1.00 22.62 125 LEU A C 1
ATOM 583 O O . LEU A 1 89 ? -30.311 9.434 -16.683 1.00 22.65 125 LEU A O 1
ATOM 588 N N . ARG A 1 90 ? -30.618 7.719 -15.245 1.00 22.67 126 ARG A N 1
ATOM 589 C CA . ARG A 1 90 ? -30.442 8.542 -14.056 1.00 22.76 126 ARG A CA 1
ATOM 590 C C . ARG A 1 90 ? -29.483 7.879 -13.084 1.00 22.42 126 ARG A C 1
ATOM 591 O O . ARG A 1 90 ? -29.510 6.665 -12.913 1.00 22.30 126 ARG A O 1
ATOM 599 N N . VAL A 1 91 ? -28.642 8.693 -12.453 1.00 22.16 127 VAL A N 1
ATOM 600 C CA . VAL A 1 91 ? -27.723 8.225 -11.425 1.00 22.00 127 VAL A CA 1
ATOM 601 C C . VAL A 1 91 ? -28.043 8.966 -10.129 1.00 21.95 127 VAL A C 1
ATOM 602 O O . VAL A 1 91 ? -28.005 10.198 -10.094 1.00 21.86 127 VAL A O 1
ATOM 606 N N . VAL A 1 92 ? -28.379 8.209 -9.081 1.00 21.94 128 VAL A N 1
ATOM 607 C CA . VAL A 1 92 ? -28.705 8.773 -7.764 1.00 21.93 128 VAL A CA 1
ATOM 608 C C . VAL A 1 92 ? -27.653 8.390 -6.719 1.00 21.97 128 VAL A C 1
ATOM 609 O O . VAL A 1 92 ? -27.326 7.214 -6.557 1.00 21.96 128 VAL A O 1
ATOM 613 N N . ASP A 1 93 ? -27.145 9.397 -6.009 1.00 22.09 129 ASP A N 1
ATOM 614 C CA . ASP A 1 93 ? -26.091 9.217 -5.000 1.00 22.23 129 ASP A CA 1
ATOM 615 C C . ASP A 1 93 ? -26.578 8.313 -3.863 1.00 22.14 129 ASP A C 1
ATOM 616 O O . ASP A 1 93 ? -27.698 8.472 -3.396 1.00 22.16 129 ASP A O 1
ATOM 621 N N . ASP A 1 94 ? -25.754 7.361 -3.430 1.00 22.12 130 ASP A N 1
ATOM 622 C CA . ASP A 1 94 ? -26.135 6.480 -2.310 1.00 22.12 130 ASP A CA 1
ATOM 623 C C . ASP A 1 94 ? -26.032 7.199 -0.968 1.00 21.82 130 ASP A C 1
ATOM 624 O O . ASP A 1 94 ? -26.879 7.005 -0.096 1.00 21.61 130 ASP A O 1
ATOM 629 N N . LYS A 1 95 ? -25.004 8.031 -0.812 1.00 21.65 131 LYS A N 1
ATOM 630 C CA . LYS A 1 95 ? -24.776 8.735 0.453 1.00 21.57 131 LYS A CA 1
ATOM 631 C C . LYS A 1 95 ? -25.846 9.787 0.723 1.00 21.35 131 LYS A C 1
ATOM 632 O O . LYS A 1 95 ? -26.477 9.775 1.778 1.00 21.21 131 LYS A O 1
ATOM 638 N N . THR A 1 96 ? -26.048 10.680 -0.244 1.00 21.20 132 THR A N 1
ATOM 639 C CA . THR A 1 96 ? -26.934 11.835 -0.088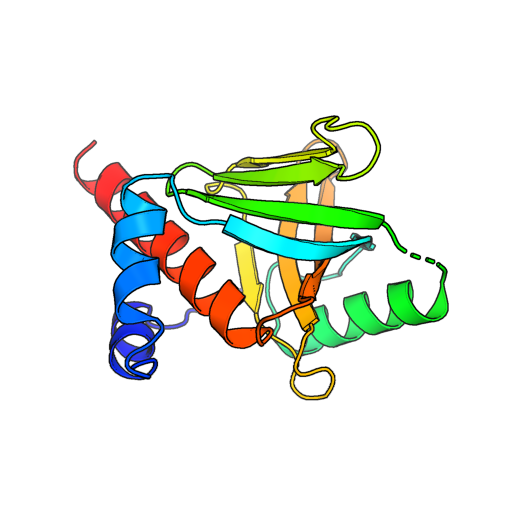 1.00 20.93 132 THR A CA 1
ATOM 640 C C . THR A 1 96 ? -28.297 11.679 -0.775 1.00 20.87 132 THR A C 1
ATOM 641 O O . THR A 1 96 ? -29.187 12.508 -0.580 1.00 20.74 132 THR A O 1
ATOM 645 N N . LYS A 1 97 ? -28.455 10.628 -1.582 1.00 20.87 133 LYS A N 1
ATOM 646 C CA . LYS A 1 97 ? -29.658 10.429 -2.409 1.00 20.90 133 LYS A CA 1
ATOM 647 C C . LYS A 1 97 ? -29.920 11.587 -3.389 1.00 20.90 133 LYS A C 1
ATOM 648 O O . LYS A 1 97 ? -31.030 11.745 -3.895 1.00 20.96 133 LYS A O 1
ATOM 654 N N . ASP A 1 98 ? -28.879 12.370 -3.671 1.00 20.91 134 ASP A N 1
ATOM 655 C CA . ASP A 1 98 ? -28.948 13.466 -4.631 1.00 20.91 134 ASP A CA 1
ATOM 656 C C . ASP A 1 98 ? -28.914 12.920 -6.061 1.00 20.85 134 ASP A C 1
ATOM 657 O O . ASP A 1 98 ? -28.164 11.987 -6.357 1.00 20.79 134 ASP A O 1
ATOM 662 N N . LEU A 1 99 ? -29.733 13.502 -6.938 1.00 20.72 135 LEU A N 1
ATOM 663 C CA . LEU A 1 99 ? -29.733 13.159 -8.357 1.00 20.57 135 LEU A CA 1
ATOM 664 C C . LEU A 1 99 ? -28.484 13.749 -9.022 1.00 20.57 135 LEU A C 1
ATOM 665 O O . LEU A 1 99 ? -28.379 14.966 -9.194 1.00 20.34 135 LEU A O 1
ATOM 670 N N . LEU A 1 100 ? -27.549 12.874 -9.393 1.00 20.66 136 LEU A N 1
ATOM 671 C CA . LEU A 1 100 ? -26.274 13.286 -9.983 1.00 20.84 136 LEU A CA 1
ATOM 672 C C . LEU A 1 100 ? -26.348 13.496 -11.496 1.00 21.12 136 LEU A C 1
ATOM 673 O O . LEU A 1 100 ? -25.758 14.435 -12.025 1.00 21.14 136 LEU A O 1
ATOM 678 N N . VAL A 1 101 ? -27.055 12.612 -12.188 1.00 21.49 137 VAL A N 1
ATOM 679 C CA . VAL A 1 101 ? -27.130 12.650 -13.645 1.00 21.77 137 VAL A CA 1
ATOM 680 C C . VAL A 1 101 ? -28.547 12.368 -14.115 1.00 21.99 137 VAL A C 1
ATOM 681 O O . VAL A 1 101 ? -29.160 11.398 -13.686 1.00 22.22 137 VAL A O 1
ATOM 685 N N . ASP A 1 102 ? -29.058 13.225 -14.994 1.00 22.22 138 ASP A N 1
ATOM 686 C CA . ASP A 1 102 ? -30.331 12.987 -15.666 1.00 22.38 138 ASP A CA 1
ATOM 687 C C . ASP A 1 102 ? -30.125 13.172 -17.178 1.00 22.54 138 ASP A C 1
ATOM 688 O O . ASP A 1 102 ? -30.321 14.262 -17.721 1.00 22.37 138 ASP A O 1
ATOM 693 N N . GLN A 1 103 ? -29.708 12.089 -17.836 1.00 22.63 139 GLN A N 1
ATOM 694 C CA . GLN A 1 103 ? -29.327 12.109 -19.252 1.00 22.55 139 GLN A CA 1
ATOM 695 C C . GLN A 1 103 ? -30.446 11.534 -20.103 1.00 22.54 139 GLN A C 1
ATOM 696 O O . GLN A 1 103 ? -30.865 10.392 -19.906 1.00 22.51 139 GLN A O 1
ATOM 702 N N . THR A 1 104 ? -30.913 12.330 -21.058 1.00 22.57 140 THR A N 1
ATOM 703 C CA . THR A 1 104 ? -32.027 11.934 -21.906 1.00 22.67 140 THR A CA 1
ATOM 704 C C . THR A 1 104 ? -31.577 10.909 -22.940 1.00 22.72 140 THR A C 1
ATOM 705 O O . THR A 1 104 ? -30.491 11.029 -23.515 1.00 23.11 140 THR A O 1
ATOM 709 N N . ILE A 1 105 ? -32.428 9.911 -23.176 1.00 22.58 141 ILE A N 1
ATOM 710 C CA . ILE A 1 105 ? -32.079 8.766 -24.016 1.00 22.38 141 ILE A CA 1
ATOM 711 C C . ILE A 1 105 ? -31.925 9.143 -25.491 1.00 22.28 141 ILE A C 1
ATOM 712 O O . ILE A 1 105 ? -31.258 8.434 -26.244 1.00 22.30 141 ILE A O 1
ATOM 717 N N . GLU A 1 106 ? -32.529 10.258 -25.893 1.00 22.18 142 GLU A N 1
ATOM 718 C CA . GLU A 1 106 ? -32.505 10.675 -27.293 1.00 22.20 142 GLU A CA 1
ATOM 719 C C . GLU A 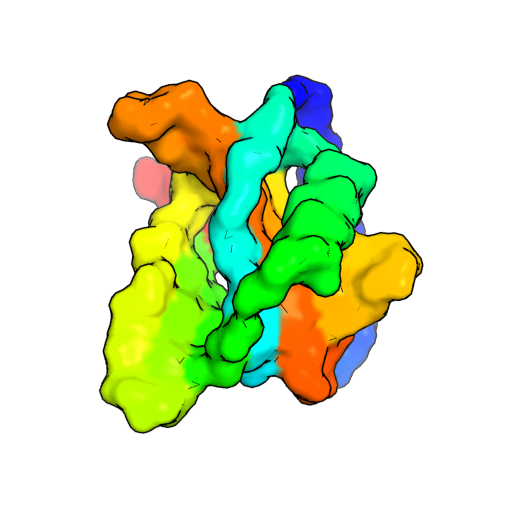1 106 ? -31.195 11.351 -27.710 1.00 21.86 142 GLU A C 1
ATOM 720 O O . GLU A 1 106 ? -30.889 11.416 -28.903 1.00 21.77 142 GLU A O 1
ATOM 726 N N . LYS A 1 107 ? -30.428 11.855 -26.741 1.00 21.42 143 LYS A N 1
ATOM 727 C CA . LYS A 1 107 ? -29.101 12.411 -27.026 1.00 21.01 143 LYS A CA 1
ATOM 728 C C . LYS A 1 107 ? -27.967 11.486 -26.558 1.00 20.54 143 LYS A C 1
ATOM 729 O O . LYS A 1 107 ? -26.820 11.912 -26.435 1.00 20.49 143 LYS A O 1
ATOM 735 N N . VAL A 1 108 ? -28.289 10.217 -26.316 1.00 20.10 144 VAL A N 1
ATOM 736 C CA . VAL A 1 108 ? -27.269 9.195 -26.087 1.00 19.77 144 VAL A CA 1
ATOM 737 C C . VAL A 1 108 ? -26.968 8.524 -27.426 1.00 19.65 144 VAL A C 1
ATOM 738 O O . VAL A 1 108 ? -27.844 7.950 -28.071 1.00 19.25 144 VAL A O 1
ATOM 742 N N . SER A 1 109 ? -25.709 8.614 -27.823 1.00 19.62 145 SER A N 1
ATOM 743 C CA . SER A 1 109 ? -25.243 8.131 -29.106 1.00 19.58 145 SER A CA 1
ATOM 744 C C . SER A 1 109 ? -25.012 6.617 -29.092 1.00 19.74 145 SER A C 1
ATOM 745 O O . SER A 1 109 ? -25.506 5.897 -29.957 1.00 19.89 145 SER A O 1
ATOM 748 N N . PHE A 1 110 ? -24.275 6.139 -28.096 1.00 19.77 146 PHE A N 1
ATOM 749 C CA . PHE A 1 110 ? -23.749 4.778 -28.104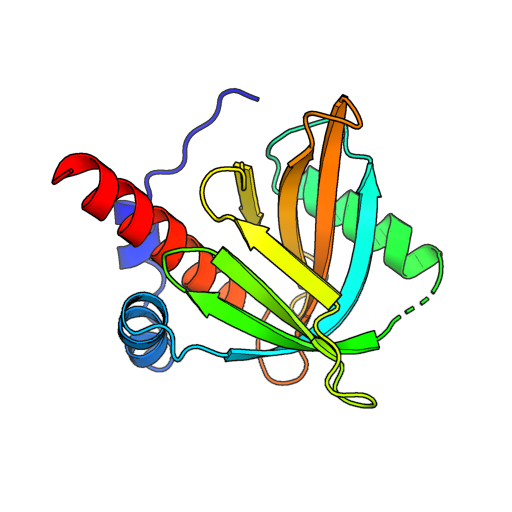 1.00 19.70 146 PHE A CA 1
ATOM 750 C C . PHE A 1 110 ? -23.502 4.312 -26.671 1.00 19.99 146 PHE A C 1
ATOM 751 O O . PHE A 1 110 ? -23.301 5.131 -25.769 1.00 20.15 146 PHE A O 1
ATOM 759 N N . CYS A 1 111 ? -23.532 3.001 -26.457 1.00 20.13 147 CYS A N 1
ATOM 760 C CA . CYS A 1 111 ? -23.119 2.434 -25.177 1.00 20.29 147 CYS A CA 1
ATOM 761 C C . CYS A 1 111 ? -22.468 1.076 -25.397 1.00 20.46 147 CYS A C 1
ATOM 762 O O . CYS A 1 111 ? -22.602 0.487 -26.475 1.00 20.34 147 CYS A O 1
ATOM 765 N N . ALA A 1 112 ? -21.751 0.597 -24.379 1.00 20.58 148 ALA A N 1
ATOM 766 C CA . ALA A 1 112 ? -20.992 -0.645 -24.491 1.00 20.74 148 ALA A CA 1
ATOM 767 C C . ALA A 1 112 ? -20.350 -1.061 -23.172 1.00 20.95 148 ALA A C 1
ATOM 768 O O . ALA A 1 112 ? -20.039 -0.212 -22.337 1.00 20.91 148 ALA A O 1
ATOM 770 N N . PRO A 1 113 ? -20.132 -2.375 -22.990 1.00 21.27 149 PRO A N 1
ATOM 771 C CA . PRO A 1 113 ? -19.324 -2.891 -21.898 1.00 21.46 149 PRO A CA 1
ATOM 772 C C . PRO A 1 113 ? -17.846 -2.815 -22.269 1.00 21.84 149 PRO A C 1
ATOM 773 O O . PRO A 1 113 ? -17.505 -2.164 -23.252 1.00 22.14 149 PRO A O 1
ATOM 777 N N . ASP A 1 114 ? -16.983 -3.481 -21.508 1.00 22.27 150 ASP A N 1
ATOM 778 C CA . ASP A 1 114 ? -15.538 -3.331 -21.662 1.00 22.54 150 ASP A CA 1
ATOM 779 C C . ASP A 1 114 ? -14.843 -4.695 -21.773 1.00 22.63 150 ASP A C 1
ATOM 780 O O . ASP A 1 114 ? -14.972 -5.549 -20.889 1.00 22.56 150 ASP A O 1
ATOM 785 N N . ARG A 1 115 ? -14.090 -4.881 -22.857 1.00 22.81 151 ARG A N 1
ATOM 786 C CA . ARG A 1 115 ? -13.345 -6.127 -23.101 1.00 22.84 151 ARG A CA 1
ATOM 787 C C . ARG A 1 115 ? -12.447 -6.543 -21.929 1.00 22.78 151 ARG A C 1
ATOM 788 O O . ARG A 1 115 ? -12.332 -7.733 -21.632 1.00 22.80 151 ARG A O 1
ATOM 796 N N . ASN A 1 116 ? -11.825 -5.569 -21.267 1.00 22.76 152 ASN A N 1
ATOM 797 C CA . ASN A 1 116 ? -10.820 -5.852 -20.222 1.00 22.76 152 ASN A CA 1
ATOM 798 C C . ASN A 1 116 ? -11.250 -5.506 -18.788 1.00 22.49 152 ASN A C 1
ATOM 799 O O . ASN A 1 116 ? -10.599 -5.926 -17.834 1.00 22.43 152 ASN A O 1
ATOM 804 N N . LEU A 1 117 ? -12.334 -4.743 -18.645 1.00 22.28 153 LEU A N 1
ATOM 805 C CA . LEU A 1 117 ? -12.955 -4.480 -17.342 1.00 22.05 153 LEU A CA 1
ATOM 806 C C . LEU A 1 117 ? -14.392 -5.009 -17.369 1.00 21.84 153 LEU A C 1
ATOM 807 O O . LEU A 1 117 ? -15.308 -4.304 -17.791 1.00 22.09 153 LEU A O 1
ATOM 812 N N . ASP A 1 118 ? -14.581 -6.247 -16.915 1.00 21.56 154 ASP A N 1
ATOM 813 C CA . ASP A 1 118 ? -15.876 -6.943 -17.035 1.00 21.41 154 ASP A CA 1
ATOM 814 C C . ASP A 1 118 ? -17.039 -6.269 -16.297 1.00 21.34 154 ASP A C 1
ATOM 815 O O . ASP A 1 118 ? -18.194 -6.394 -16.715 1.00 21.50 154 ASP A O 1
ATOM 820 N N . LYS A 1 119 ? -16.745 -5.555 -15.214 1.00 21.09 155 LYS A N 1
ATOM 821 C CA . LYS A 1 119 ? -17.785 -4.818 -14.486 1.00 20.87 155 LYS A CA 1
ATOM 822 C C . LYS A 1 119 ? -18.012 -3.413 -15.050 1.00 20.64 155 LYS A C 1
ATOM 823 O O . LYS A 1 119 ? -18.920 -2.707 -14.597 1.00 20.89 155 LYS A O 1
ATOM 829 N N . ALA A 1 120 ? -17.210 -3.013 -16.038 1.00 20.19 156 ALA A N 1
ATOM 830 C CA . ALA A 1 120 ? -17.273 -1.657 -16.588 1.00 19.99 156 ALA A CA 1
ATOM 831 C C . ALA A 1 120 ? -18.408 -1.479 -17.605 1.00 19.85 156 ALA A C 1
ATOM 832 O O . ALA A 1 120 ? -18.657 -2.346 -18.438 1.00 20.04 156 ALA A O 1
ATOM 834 N N . PHE A 1 121 ? -19.089 -0.344 -17.523 1.00 19.62 157 PHE A N 1
ATOM 835 C CA . PHE A 1 121 ? -20.095 0.046 -18.501 1.00 19.53 157 PHE A CA 1
ATOM 836 C C . PHE A 1 121 ? -20.002 1.548 -18.734 1.00 19.58 157 PHE A C 1
ATOM 837 O O . PHE A 1 121 ? -19.795 2.316 -17.800 1.00 19.43 157 PHE A O 1
ATOM 845 N N . SER A 1 122 ? -20.156 1.965 -19.985 1.00 19.79 158 SER A N 1
ATOM 846 C CA . SER A 1 122 ? -20.098 3.384 -20.324 1.00 19.89 158 SER A CA 1
ATOM 847 C C . SER A 1 122 ? -21.028 3.698 -21.473 1.00 19.85 158 SER A C 1
ATOM 848 O O . SER A 1 122 ? -21.490 2.797 -22.171 1.00 19.88 158 SER A O 1
ATOM 851 N N . TYR A 1 123 ? -21.321 4.984 -21.637 1.00 19.91 159 TYR A N 1
ATOM 852 C CA . TYR A 1 123 ? -22.109 5.459 -22.765 1.00 19.83 159 TYR A CA 1
ATOM 853 C C . TYR A 1 123 ? -21.619 6.832 -23.209 1.00 19.82 159 TYR A C 1
ATOM 854 O O . TYR A 1 123 ? -21.180 7.633 -22.387 1.00 19.57 159 TYR A O 1
ATOM 863 N N . ILE A 1 124 ? -21.686 7.081 -24.516 1.00 20.04 160 ILE A N 1
ATOM 864 C CA . ILE A 1 124 ? -21.287 8.360 -25.106 1.00 20.13 160 ILE A CA 1
ATOM 865 C C . ILE A 1 124 ? -22.529 9.213 -25.277 1.00 20.36 160 ILE A C 1
ATOM 866 O O . ILE A 1 124 ? -23.632 8.686 -25.414 1.00 20.31 160 ILE A O 1
ATOM 871 N N . CYS A 1 125 ? -22.347 10.528 -25.271 1.00 20.75 161 CYS A N 1
ATOM 872 C CA . CYS A 1 125 ? -23.446 11.449 -25.534 1.00 21.25 161 CYS A CA 1
ATOM 873 C C . CYS A 1 125 ? -22.939 12.789 -26.061 1.00 21.46 161 CYS A C 1
ATOM 874 O O . CYS A 1 125 ? -21.818 13.205 -25.757 1.00 21.37 161 CYS A O 1
ATOM 877 N N . ARG A 1 126 ? -23.774 13.456 -26.853 1.00 21.91 162 ARG A N 1
ATOM 878 C CA . ARG A 1 126 ? -23.467 14.793 -27.353 1.00 22.15 162 ARG A CA 1
ATOM 879 C C . ARG A 1 126 ? -23.995 15.852 -26.388 1.00 22.37 162 ARG A C 1
ATOM 880 O O . ARG A 1 126 ? -25.132 15.764 -25.918 1.00 22.55 162 ARG A O 1
ATOM 888 N N . ASP A 1 127 ? -23.155 16.838 -26.084 1.00 22.57 163 ASP A N 1
ATOM 889 C CA . ASP A 1 127 ? -23.571 18.014 -25.333 1.00 22.80 163 ASP A CA 1
ATOM 890 C C . ASP A 1 127 ? -23.415 19.198 -26.283 1.00 22.89 163 ASP A C 1
ATOM 891 O O . ASP A 1 127 ? -22.296 19.581 -26.632 1.00 23.00 163 ASP A O 1
ATOM 896 N N . GLY A 1 128 ? -24.548 19.748 -26.721 1.00 23.01 164 GLY A N 1
ATOM 897 C CA . GLY A 1 128 ? -24.572 20.819 -27.719 1.00 22.98 164 GLY A CA 1
ATOM 898 C C . GLY A 1 128 ? -24.129 22.181 -27.205 1.00 23.07 164 GLY A C 1
ATOM 899 O O . GLY A 1 128 ? -23.775 23.056 -27.999 1.00 23.02 164 GLY A O 1
ATOM 900 N N . THR A 1 129 ? -24.162 22.375 -25.886 1.00 23.08 165 THR A N 1
ATOM 901 C CA . THR A 1 129 ? -23.683 23.621 -25.282 1.00 23.15 165 THR A CA 1
ATOM 902 C C . THR A 1 129 ? -22.155 23.623 -25.197 1.00 23.17 165 THR A C 1
ATOM 903 O O . THR A 1 129 ? -21.510 24.608 -25.564 1.00 23.11 165 THR A O 1
ATOM 907 N N . THR A 1 130 ? -21.585 22.515 -24.726 1.00 23.20 166 THR A N 1
ATOM 908 C CA . THR A 1 130 ? -20.131 22.365 -24.644 1.00 23.15 166 THR A CA 1
ATOM 909 C C . THR A 1 130 ? -19.503 21.984 -25.991 1.00 23.13 166 THR A C 1
ATOM 910 O O . THR A 1 130 ? -18.285 22.068 -26.147 1.00 22.98 166 THR A O 1
ATOM 914 N N . ARG A 1 131 ? -20.336 21.559 -26.947 1.00 23.19 167 ARG A N 1
ATOM 915 C CA . ARG A 1 131 ? -19.892 21.171 -28.293 1.00 23.21 167 ARG A CA 1
ATOM 916 C C . ARG A 1 131 ? -18.812 20.088 -28.239 1.00 23.16 167 ARG A C 1
ATOM 917 O O . ARG A 1 131 ? -17.715 20.261 -28.766 1.00 23.17 167 ARG A O 1
ATOM 925 N N . ARG A 1 132 ? -19.133 18.972 -27.594 1.00 23.11 168 ARG A N 1
ATOM 926 C CA . ARG A 1 132 ? -18.189 17.864 -27.470 1.00 23.15 168 ARG A CA 1
ATOM 927 C C . ARG A 1 132 ? -18.898 16.534 -27.208 1.00 23.22 168 ARG A C 1
ATOM 928 O O . ARG A 1 132 ? -20.039 16.510 -26.737 1.00 23.32 168 ARG A O 1
ATOM 930 N N . TRP A 1 133 ? -18.221 15.434 -27.537 1.00 23.22 169 TRP A N 1
ATOM 931 C CA . TRP A 1 133 ? -18.704 14.096 -27.205 1.00 23.21 169 TRP A CA 1
ATOM 932 C C . TRP A 1 133 ? -18.210 13.746 -25.804 1.00 23.37 169 TRP A C 1
ATOM 933 O O . TRP A 1 133 ? -17.025 13.896 -25.503 1.00 23.37 169 TRP A O 1
ATOM 944 N N . ILE A 1 134 ? -19.120 13.286 -24.953 1.00 23.38 170 ILE A N 1
ATOM 945 C CA . ILE A 1 134 ? -18.802 13.053 -23.557 1.00 23.50 170 ILE A CA 1
ATOM 946 C C . ILE A 1 134 ? -19.198 11.646 -23.122 1.00 23.62 170 ILE A C 1
ATOM 947 O O . ILE A 1 134 ? -20.367 11.267 -23.164 1.00 23.50 170 ILE A O 1
ATOM 952 N N . CYS A 1 135 ? -18.192 10.885 -22.704 1.00 23.80 171 CYS A N 1
ATOM 953 C CA . CYS A 1 135 ? -18.374 9.528 -22.216 1.00 23.84 171 CYS A CA 1
ATOM 954 C C . CYS A 1 135 ? -18.771 9.588 -20.741 1.00 23.87 171 CYS A C 1
ATOM 955 O O . CYS A 1 135 ? -18.449 10.556 -20.045 1.00 23.87 171 CYS A O 1
ATOM 958 N N . HIS A 1 136 ? -19.484 8.564 -20.279 1.00 23.69 172 HIS A N 1
ATOM 959 C CA . HIS A 1 136 ? -19.919 8.480 -18.890 1.00 23.57 172 HIS A CA 1
ATOM 960 C C . HIS A 1 136 ? -19.735 7.057 -18.411 1.00 23.58 172 HIS A C 1
ATOM 961 O O . HIS A 1 136 ? -20.548 6.190 -18.717 1.00 23.75 172 HIS A O 1
ATOM 968 N N . CYS A 1 137 ? -18.663 6.828 -17.656 1.00 23.52 173 CYS A N 1
ATOM 969 C CA . CYS A 1 137 ? -18.267 5.485 -17.250 1.00 23.49 173 CYS A CA 1
ATOM 970 C C . CYS A 1 137 ? -18.830 5.060 -15.889 1.00 22.91 173 CYS A C 1
ATOM 971 O O . CYS A 1 137 ? -19.058 5.888 -15.002 1.00 22.78 173 CYS A O 1
ATOM 974 N N . PHE A 1 138 ? -19.041 3.752 -15.749 1.00 22.28 174 PHE A N 1
ATOM 975 C CA . PHE A 1 138 ? -19.515 3.141 -14.514 1.00 21.78 174 PHE A CA 1
ATOM 976 C C . PHE A 1 138 ? -18.760 1.847 -14.232 1.00 21.28 174 PHE A C 1
ATOM 977 O O . PHE A 1 138 ? -18.220 1.224 -15.144 1.00 20.95 174 PHE A O 1
ATOM 985 N N . LEU A 1 139 ? -18.720 1.459 -12.960 1.00 20.84 175 LEU A N 1
ATOM 986 C CA . LEU A 1 139 ? -18.320 0.111 -12.572 1.00 20.49 175 LEU A CA 1
ATOM 987 C C . LEU A 1 139 ? -19.461 -0.511 -11.787 1.00 20.24 175 LEU A C 1
ATOM 988 O O . LEU A 1 139 ? -19.809 -0.028 -10.713 1.00 20.32 175 LEU A O 1
ATOM 993 N N . ALA A 1 140 ? -20.062 -1.562 -12.339 1.00 19.93 176 ALA A N 1
ATOM 994 C CA . ALA A 1 140 ? -21.165 -2.244 -11.673 1.00 19.73 176 ALA A CA 1
ATOM 995 C C . ALA A 1 140 ? -20.650 -2.963 -10.431 1.00 19.61 176 ALA A C 1
ATOM 996 O O . ALA A 1 140 ? -19.528 -3.475 -10.416 1.00 19.51 176 ALA A O 1
ATOM 998 N N . LEU A 1 141 ? -21.470 -2.994 -9.386 1.00 19.45 177 LEU A N 1
ATOM 999 C CA . LEU A 1 141 ? -21.066 -3.599 -8.122 1.00 19.21 177 LEU A CA 1
ATOM 1000 C C . LEU A 1 141 ? -21.464 -5.066 -8.064 1.00 19.29 177 LEU A C 1
ATOM 1001 O O . LEU A 1 141 ? -20.646 -5.913 -7.717 1.00 19.51 177 LEU A O 1
ATOM 1006 N N . LYS A 1 142 ? -22.710 -5.365 -8.420 1.00 19.37 178 LYS A N 1
ATOM 1007 C CA . LYS A 1 142 ? -23.231 -6.732 -8.356 1.00 19.43 178 LYS A CA 1
ATOM 1008 C C . LYS A 1 142 ? -23.384 -7.420 -9.725 1.00 19.49 178 LYS A C 1
ATOM 1009 O O . LYS A 1 142 ? -23.592 -8.632 -9.780 1.00 19.79 178 LYS A O 1
ATOM 1011 N N . ASP A 1 143 ? -23.269 -6.661 -10.816 1.00 19.48 179 ASP A N 1
ATOM 1012 C CA . ASP A 1 143 ? -23.510 -7.183 -12.169 1.00 19.32 179 ASP A CA 1
ATOM 1013 C C . ASP A 1 143 ? -22.308 -7.012 -13.092 1.00 19.15 179 ASP A C 1
ATOM 1014 O O . ASP A 1 143 ? -21.329 -6.344 -12.756 1.00 19.15 179 ASP A O 1
ATOM 1019 N N . SER A 1 144 ? -22.414 -7.617 -14.273 1.00 18.87 180 SER A N 1
ATOM 1020 C CA . SER A 1 144 ? -21.432 -7.451 -15.333 1.00 18.62 180 SER A CA 1
ATOM 1021 C C . SER A 1 144 ? -21.750 -6.222 -16.161 1.00 18.51 180 SER A C 1
ATOM 1022 O O . SER A 1 144 ? -22.917 -5.855 -16.316 1.00 18.46 180 SER A O 1
ATOM 1025 N N . GLY A 1 145 ? -20.712 -5.606 -16.718 1.00 18.35 181 GLY A N 1
ATOM 1026 C CA . GLY A 1 145 ? -20.874 -4.455 -17.603 1.00 18.15 181 GLY A CA 1
ATOM 1027 C C . GLY A 1 145 ? -21.837 -4.686 -18.757 1.00 18.07 181 GLY A C 1
ATOM 1028 O O . GLY A 1 145 ? -22.603 -3.791 -19.111 1.00 17.99 181 GLY A O 1
ATOM 1029 N N . GLU A 1 146 ? -21.807 -5.882 -19.345 1.00 18.04 182 GLU A N 1
ATOM 1030 C CA . GLU A 1 146 ? -22.653 -6.168 -20.506 1.00 18.26 182 GLU A CA 1
ATOM 1031 C C . GLU A 1 146 ? -24.128 -6.282 -20.148 1.00 17.77 182 GLU A C 1
ATOM 1032 O O . GLU A 1 146 ? -24.986 -5.934 -20.953 1.00 18.03 182 GLU A O 1
ATOM 1038 N N . ARG A 1 147 ? -24.430 -6.752 -18.944 1.00 17.30 183 ARG A N 1
ATOM 1039 C CA . ARG A 1 147 ? -25.815 -6.790 -18.495 1.00 16.79 183 ARG A CA 1
ATOM 1040 C C . ARG A 1 147 ? -26.432 -5.396 -18.518 1.00 16.52 183 ARG A C 1
ATOM 1041 O O . ARG A 1 147 ? -27.588 -5.237 -18.919 1.00 16.36 183 ARG A O 1
ATOM 1049 N N . LEU A 1 148 ? -25.662 -4.399 -18.078 1.00 16.31 184 LEU A N 1
ATOM 1050 C CA . LEU A 1 148 ? -26.132 -3.006 -18.055 1.00 16.22 184 LEU A CA 1
ATOM 1051 C C . LEU A 1 148 ? -26.367 -2.517 -19.474 1.00 16.04 184 LEU A C 1
ATOM 1052 O O . LEU A 1 148 ? -27.426 -1.970 -19.775 1.00 16.04 184 LEU A O 1
ATOM 1057 N N . SER A 1 149 ? -25.376 -2.736 -20.335 1.00 16.01 185 SER A N 1
ATOM 1058 C CA . SER A 1 149 ? -25.446 -2.341 -21.741 1.00 16.00 185 SER A CA 1
ATOM 1059 C C . SER A 1 149 ? -26.656 -2.930 -22.454 1.00 15.88 185 SER A C 1
ATOM 1060 O O . SER A 1 149 ? -27.319 -2.248 -23.224 1.00 15.96 185 SER A O 1
ATOM 1063 N N . HIS A 1 150 ? -26.947 -4.198 -22.198 1.00 15.77 186 HIS A N 1
ATOM 1064 C CA . HIS A 1 150 ? -28.161 -4.808 -22.718 1.00 15.70 186 HIS A CA 1
ATOM 1065 C C . HIS A 1 150 ? -29.385 -4.008 -22.290 1.00 15.85 186 HIS A C 1
ATOM 1066 O O . HIS A 1 150 ? -30.276 -3.756 -23.096 1.00 16.11 186 HIS A O 1
ATOM 1073 N N . ALA A 1 151 ? -29.422 -3.610 -21.018 1.00 16.04 187 ALA A N 1
ATOM 1074 C CA . ALA A 1 151 ? -30.536 -2.840 -20.480 1.00 16.01 187 ALA A CA 1
ATOM 1075 C C . ALA A 1 151 ? -30.708 -1.515 -21.225 1.00 16.26 187 ALA A C 1
ATOM 1076 O O . ALA A 1 151 ? -31.833 -1.136 -21.570 1.00 16.29 187 ALA A O 1
ATOM 1078 N N . VAL A 1 152 ? -29.598 -0.820 -21.478 1.00 16.40 188 VAL A N 1
ATOM 1079 C CA . VAL A 1 152 ? -29.639 0.480 -22.160 1.00 16.63 188 VAL A CA 1
ATOM 1080 C C . VAL A 1 152 ? -29.976 0.327 -23.651 1.00 16.81 188 VAL A C 1
ATOM 1081 O O . VAL A 1 152 ? -30.562 1.225 -24.263 1.00 16.68 188 VAL A O 1
ATOM 1085 N N . GLY A 1 153 ? -29.614 -0.817 -24.223 1.00 17.00 189 GLY A N 1
ATOM 1086 C CA . GLY A 1 153 ? -30.025 -1.166 -25.580 1.00 17.17 189 GLY A CA 1
ATOM 1087 C C . GLY A 1 153 ? -31.527 -1.348 -25.675 1.00 17.45 189 GLY A C 1
ATOM 1088 O O . GLY A 1 153 ? -32.141 -0.977 -26.675 1.00 17.35 189 GLY A O 1
ATOM 1089 N N . CYS A 1 154 ? -32.119 -1.929 -24.632 1.00 17.84 190 CYS A N 1
ATOM 1090 C CA . CYS A 1 154 ? -33.574 -2.061 -24.553 1.00 18.19 190 CYS A CA 1
ATOM 1091 C C . CYS A 1 154 ? -34.228 -0.684 -24.531 1.00 18.00 190 CYS A C 1
ATOM 1092 O O . CYS A 1 154 ? -35.274 -0.474 -25.143 1.00 18.34 190 CYS A O 1
ATOM 1095 N N . ALA A 1 155 ? -33.599 0.252 -23.829 1.00 17.70 191 ALA A N 1
ATOM 1096 C CA . ALA A 1 155 ? -34.034 1.638 -23.847 1.00 17.40 191 ALA A CA 1
ATOM 1097 C C . ALA A 1 155 ? -33.983 2.179 -25.276 1.00 17.09 191 ALA A C 1
ATOM 1098 O O . ALA A 1 155 ? -34.993 2.672 -25.781 1.00 17.12 191 ALA A O 1
ATOM 1100 N N . PHE A 1 156 ? -32.817 2.063 -25.925 1.00 16.77 192 PHE A N 1
ATOM 1101 C CA . PHE A 1 156 ? -32.642 2.509 -27.324 1.00 16.34 192 PHE A CA 1
ATOM 1102 C C . PHE A 1 156 ? -33.757 1.976 -28.222 1.00 16.20 192 PHE A C 1
ATOM 1103 O O . PHE A 1 156 ? -34.302 2.709 -29.048 1.00 15.82 192 PHE A O 1
ATOM 1111 N N . ALA A 1 157 ? -34.078 0.695 -28.053 1.00 16.26 193 ALA A N 1
ATOM 1112 C CA . ALA A 1 157 ? -35.148 0.053 -28.812 1.00 16.25 193 ALA A CA 1
ATOM 1113 C C . ALA A 1 157 ? -36.496 0.664 -28.460 1.00 16.29 193 ALA A C 1
ATOM 1114 O O . ALA A 1 157 ? -37.228 1.105 -29.349 1.00 16.27 193 ALA A O 1
ATOM 1116 N N . ALA A 1 158 ? -36.808 0.699 -27.163 1.00 16.37 194 ALA A N 1
ATOM 1117 C CA . ALA A 1 158 ? -38.090 1.227 -26.671 1.00 16.38 194 ALA A CA 1
ATOM 1118 C C . ALA A 1 158 ? -38.319 2.654 -27.130 1.00 16.45 194 ALA A C 1
ATOM 1119 O O . ALA A 1 158 ? -39.421 3.017 -27.519 1.00 16.27 194 ALA A O 1
ATOM 1121 N N . CYS A 1 159 ? -37.264 3.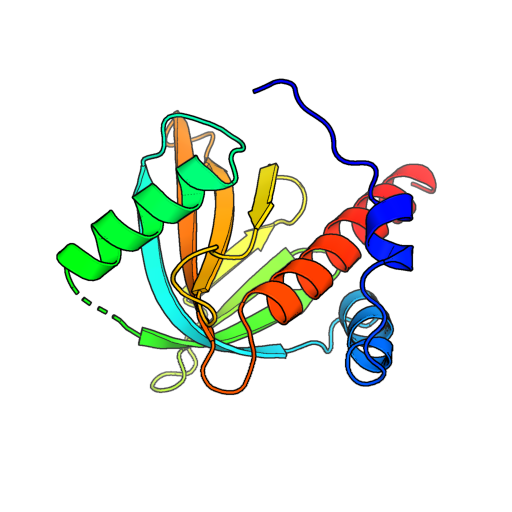455 -27.083 1.00 16.89 195 CYS A N 1
ATOM 1122 C CA . CYS A 1 159 ? -37.318 4.839 -27.540 1.00 17.36 195 CYS A CA 1
ATOM 1123 C C . CYS A 1 159 ? -37.704 4.940 -29.024 1.00 17.57 195 CYS A C 1
ATOM 1124 O O . CYS A 1 159 ? -38.721 5.543 -29.363 1.00 17.65 195 CYS A O 1
ATOM 1127 N N . LEU A 1 160 ? -36.891 4.341 -29.893 1.00 17.93 196 LEU A N 1
ATOM 1128 C CA . LEU A 1 160 ? -37.157 4.285 -31.336 1.00 18.15 196 LEU A CA 1
ATOM 1129 C C . LEU A 1 160 ? -38.557 3.784 -31.673 1.00 18.58 196 LEU A C 1
ATOM 1130 O O . LEU A 1 160 ? -39.175 4.257 -32.628 1.00 18.68 196 LEU A O 1
ATOM 1135 N N . GLU A 1 161 ? -39.037 2.813 -30.902 1.00 19.06 197 GLU A N 1
ATOM 1136 C CA . GLU A 1 161 ? -40.346 2.207 -31.141 1.00 19.57 197 GLU A CA 1
ATOM 1137 C C . GLU A 1 161 ? -41.490 3.160 -30.791 1.00 19.99 197 GLU A C 1
ATOM 1138 O O . GLU A 1 161 ? -42.521 3.172 -31.467 1.00 20.09 197 GLU A O 1
ATOM 1144 N N . ARG A 1 162 ? -41.301 3.962 -29.745 1.00 20.54 198 ARG A N 1
ATOM 1145 C CA . ARG A 1 162 ? -42.314 4.936 -29.327 1.00 21.02 198 ARG A CA 1
ATOM 1146 C C . ARG A 1 162 ? -42.292 6.186 -30.199 1.00 21.08 198 ARG A C 1
ATOM 1147 O O . ARG A 1 162 ? -43.329 6.813 -30.410 1.00 20.91 198 ARG A O 1
ATOM 1155 N N . LYS A 1 163 ? -41.110 6.541 -30.697 1.00 21.42 199 LYS A N 1
ATOM 1156 C CA . LYS A 1 163 ? -40.961 7.650 -31.639 1.00 21.81 199 LYS A CA 1
ATOM 1157 C C . LYS A 1 163 ? -41.617 7.348 -32.990 1.00 22.26 199 LYS A C 1
ATOM 1158 O O . LYS A 1 163 ? -42.029 8.267 -33.696 1.00 22.19 199 LYS A O 1
ATOM 1164 N N . GLN A 1 164 ? -41.703 6.065 -33.342 1.00 22.89 200 GLN A N 1
ATOM 1165 C CA . GLN A 1 164 ? -42.309 5.635 -34.605 1.00 23.34 200 GLN A CA 1
ATOM 1166 C C . GLN A 1 164 ? -43.839 5.699 -34.564 1.00 23.72 200 GLN A C 1
ATOM 1167 O O . GLN A 1 164 ? -44.476 6.032 -35.570 1.00 23.80 200 GLN A O 1
ATOM 1173 N N . ARG A 1 165 ? -44.425 5.375 -33.413 1.00 24.14 201 ARG A N 1
ATOM 1174 C CA . ARG A 1 165 ? -45.870 5.527 -33.220 1.00 24.57 201 ARG A CA 1
ATOM 1175 C C . ARG A 1 165 ? -46.274 7.002 -33.130 1.00 24.48 201 ARG A C 1
ATOM 1176 O O . ARG A 1 165 ? -47.295 7.401 -33.687 1.00 24.57 201 ARG A O 1
ATOM 1184 N N . ARG A 1 166 ? -45.466 7.802 -32.435 1.00 24.51 202 ARG A N 1
ATOM 1185 C CA . ARG A 1 166 ? -45.706 9.241 -32.304 1.00 24.54 202 ARG A CA 1
ATOM 1186 C C . ARG A 1 166 ? -45.388 9.970 -33.607 1.00 24.62 202 ARG A C 1
ATOM 1187 O O . ARG A 1 166 ? -46.191 9.978 -34.544 1.00 24.66 202 ARG A O 1
#

CATH classification: 2.30.29.30

Nearest PDB structures (foldseek):
  3f0w-assembly1_A  TM=1.007E+00  e=9.522E-34  Homo sapiens
  5njk-assembly6_F  TM=9.888E-01  e=3.282E-26  Homo sapiens
  5njk-assembly5_E  TM=9.910E-01  e=1.767E-24  Homo sapiens
  5njj-assembly3_C  TM=9.849E-01  e=1.879E-24  Homo sapiens
  5yi7-assembly2_C  TM=9.889E-01  e=2.246E-22  Drosophila melanogaster

B-factor: mean 19.47, std 8.29, range [4.54, 88.69]